Protein AF-A0A7T1T2I0-F1 (afdb_monomer_lite)

Structure (mmCIF, N/CA/C/O backbone):
data_AF-A0A7T1T2I0-F1
#
_entry.id   AF-A0A7T1T2I0-F1
#
loop_
_atom_site.group_PDB
_atom_site.id
_atom_site.type_symbol
_atom_site.label_atom_id
_atom_site.label_alt_id
_atom_site.label_comp_id
_atom_site.label_asym_id
_atom_site.label_entity_id
_atom_site.label_seq_id
_atom_site.pdbx_PDB_ins_code
_atom_site.Cartn_x
_atom_site.Cartn_y
_atom_site.Cartn_z
_atom_site.occupancy
_atom_site.B_iso_or_equiv
_atom_site.auth_seq_id
_atom_site.auth_comp_id
_atom_site.auth_asym_id
_atom_site.auth_atom_id
_atom_site.pdbx_PDB_model_num
ATOM 1 N N . MET A 1 1 ? 11.093 -16.992 0.118 1.00 65.50 1 MET A N 1
ATOM 2 C CA . MET A 1 1 ? 10.088 -15.953 -0.174 1.00 65.50 1 MET A CA 1
ATOM 3 C C . MET A 1 1 ? 10.064 -15.038 1.023 1.00 65.50 1 MET A C 1
ATOM 5 O O . MET A 1 1 ? 9.690 -15.499 2.096 1.00 65.50 1 MET A O 1
ATOM 9 N N . ASP A 1 2 ? 10.549 -13.811 0.873 1.00 77.06 2 ASP A N 1
ATOM 10 C CA . ASP A 1 2 ? 10.511 -12.834 1.959 1.00 77.06 2 ASP A CA 1
ATOM 11 C C . ASP A 1 2 ? 9.057 -12.502 2.313 1.00 77.06 2 ASP A C 1
ATOM 13 O O . ASP A 1 2 ? 8.226 -12.369 1.405 1.00 77.06 2 ASP A O 1
ATOM 17 N N . PRO A 1 3 ? 8.713 -12.392 3.607 1.00 86.19 3 PRO A N 1
ATOM 18 C CA . PRO A 1 3 ? 7.357 -12.059 4.003 1.00 86.19 3 PRO A CA 1
ATOM 19 C C . PRO A 1 3 ? 6.954 -10.687 3.432 1.00 86.19 3 PRO A C 1
ATOM 21 O O . PRO A 1 3 ? 7.737 -9.730 3.479 1.00 86.19 3 PRO A O 1
ATOM 24 N N . PRO A 1 4 ? 5.734 -10.556 2.884 1.00 92.19 4 PRO A N 1
ATOM 25 C CA . PRO A 1 4 ? 5.256 -9.289 2.344 1.00 92.19 4 PRO A CA 1
ATOM 26 C C . PRO A 1 4 ? 5.176 -8.238 3.448 1.00 92.19 4 PRO A C 1
ATOM 28 O O . PRO A 1 4 ? 4.812 -8.548 4.577 1.00 92.19 4 PRO A O 1
ATOM 31 N N . HIS A 1 5 ? 5.471 -6.988 3.112 1.00 93.06 5 HIS A N 1
ATOM 32 C CA . HIS A 1 5 ? 5.329 -5.826 3.993 1.00 93.06 5 HIS A CA 1
ATOM 33 C C . HIS A 1 5 ? 3.893 -5.282 3.962 1.00 93.06 5 HIS A C 1
ATOM 35 O O . HIS A 1 5 ? 3.378 -4.798 4.968 1.00 93.06 5 HIS A O 1
ATOM 41 N N . PHE A 1 6 ? 3.223 -5.411 2.811 1.00 94.19 6 PHE A N 1
ATOM 42 C CA . PHE A 1 6 ? 1.856 -4.941 2.597 1.00 94.19 6 PHE A CA 1
ATOM 43 C C . PHE A 1 6 ? 1.020 -5.967 1.830 1.00 94.19 6 PHE A C 1
ATOM 45 O O . PHE A 1 6 ? 1.522 -6.638 0.924 1.00 94.19 6 PHE A O 1
ATOM 52 N N . HIS A 1 7 ? -0.268 -6.024 2.158 1.00 94.44 7 HIS A N 1
ATOM 53 C CA . HIS A 1 7 ? -1.300 -6.719 1.394 1.00 94.44 7 HIS A CA 1
ATOM 54 C C . HIS A 1 7 ? -2.358 -5.724 0.924 1.00 94.44 7 HIS A C 1
ATOM 56 O O . HIS A 1 7 ? -2.928 -5.017 1.750 1.00 94.44 7 HIS A O 1
ATOM 62 N N . PHE A 1 8 ? -2.647 -5.690 -0.372 1.00 93.69 8 PHE A N 1
ATOM 63 C CA . PHE A 1 8 ? -3.737 -4.897 -0.943 1.00 93.69 8 PHE A CA 1
ATOM 64 C C . PHE A 1 8 ? -4.842 -5.812 -1.443 1.00 93.69 8 PHE A C 1
ATOM 66 O O . PHE A 1 8 ? -4.570 -6.797 -2.130 1.00 93.69 8 PHE A O 1
ATOM 73 N N . GLY A 1 9 ? -6.085 -5.460 -1.147 1.00 91.88 9 GLY A N 1
ATOM 74 C CA . GLY A 1 9 ? -7.218 -6.278 -1.543 1.00 91.88 9 GLY A CA 1
ATOM 75 C C . GLY A 1 9 ? -8.539 -5.541 -1.500 1.00 91.88 9 GLY A C 1
ATOM 76 O O . GLY A 1 9 ? -8.596 -4.331 -1.245 1.00 91.88 9 GLY A O 1
ATOM 77 N N . PHE A 1 10 ? -9.593 -6.305 -1.763 1.00 90.38 10 PHE A N 1
ATOM 78 C CA . PHE A 1 10 ? -10.961 -5.824 -1.652 1.00 90.38 10 PHE A CA 1
ATOM 79 C C . PHE A 1 10 ? -11.586 -6.181 -0.299 1.00 90.38 10 PHE A C 1
ATOM 81 O O . PHE A 1 10 ? -11.440 -7.299 0.192 1.00 90.38 10 PHE A O 1
ATOM 88 N N . HIS A 1 11 ? -12.316 -5.239 0.293 1.00 87.38 11 HIS A N 1
ATOM 89 C CA . HIS A 1 11 ? -13.116 -5.434 1.497 1.00 87.38 11 HIS A CA 1
ATOM 90 C C . HIS A 1 11 ? -14.580 -5.130 1.193 1.00 87.38 11 HIS A C 1
ATOM 92 O O . HIS A 1 11 ? -14.881 -4.077 0.641 1.00 87.38 11 HIS A O 1
ATOM 98 N N . ALA A 1 12 ? -15.493 -6.014 1.603 1.00 84.50 12 ALA A N 1
ATOM 99 C CA . ALA A 1 12 ? -16.918 -5.897 1.281 1.00 84.50 12 ALA A CA 1
ATOM 100 C C . ALA A 1 12 ? -17.555 -4.572 1.746 1.00 84.50 12 ALA A C 1
ATOM 102 O O . ALA A 1 12 ? -18.475 -4.077 1.110 1.00 84.50 12 ALA A O 1
ATOM 103 N N . GLU A 1 13 ? -17.058 -4.001 2.845 1.00 84.50 13 GLU A N 1
ATOM 104 C CA . GLU A 1 13 ? -17.587 -2.762 3.435 1.00 84.50 13 GLU A CA 1
ATOM 105 C C . GLU A 1 13 ? -16.823 -1.490 3.018 1.00 84.50 13 GLU A C 1
ATOM 107 O O . GLU A 1 13 ? -17.366 -0.392 3.084 1.00 84.50 13 GLU A O 1
ATOM 112 N N . TYR A 1 14 ? -15.551 -1.610 2.617 1.00 84.06 14 TYR A N 1
ATOM 113 C CA . TYR A 1 14 ? -14.656 -0.451 2.431 1.00 84.06 14 TYR A CA 1
ATOM 114 C C . TYR A 1 14 ? -14.031 -0.372 1.034 1.00 84.06 14 TYR A C 1
ATOM 116 O O . TYR A 1 14 ? -13.141 0.450 0.810 1.00 84.06 14 TYR A O 1
ATOM 124 N N . ASP A 1 15 ? -14.464 -1.240 0.121 1.00 87.50 15 ASP A N 1
ATOM 125 C CA . ASP A 1 15 ? -13.917 -1.447 -1.217 1.00 87.50 15 ASP A CA 1
ATOM 126 C C . ASP A 1 15 ? -12.420 -1.745 -1.210 1.00 87.50 15 ASP A C 1
ATOM 128 O O . ASP A 1 15 ? -12.034 -2.904 -1.177 1.00 87.50 15 ASP A O 1
ATOM 132 N N . PHE A 1 16 ? -11.558 -0.731 -1.228 1.00 90.56 16 PHE A N 1
ATOM 133 C CA . PHE A 1 16 ? -10.112 -0.897 -1.361 1.00 90.56 16 PHE A CA 1
ATOM 134 C C . PHE A 1 16 ? -9.426 -0.770 -0.007 1.00 90.56 16 PHE A C 1
ATOM 136 O O . PHE A 1 16 ? -9.441 0.298 0.618 1.00 90.56 16 PHE A O 1
ATOM 143 N N . VAL A 1 17 ? -8.757 -1.843 0.413 1.00 93.31 17 VAL A N 1
ATOM 144 C CA . VAL A 1 17 ? -8.025 -1.884 1.679 1.00 93.31 17 VAL A CA 1
ATOM 145 C C . VAL A 1 17 ? -6.565 -2.264 1.489 1.00 93.31 17 VAL A C 1
ATOM 147 O O . VAL A 1 17 ? -6.196 -3.018 0.587 1.00 93.31 17 VAL A O 1
ATOM 150 N N . ALA A 1 18 ? -5.737 -1.744 2.387 1.00 94.50 18 ALA A N 1
ATOM 151 C CA . ALA A 1 18 ? -4.340 -2.098 2.544 1.00 94.50 18 ALA A CA 1
ATOM 152 C C . ALA A 1 18 ? -4.110 -2.578 3.979 1.00 94.50 18 ALA A C 1
ATOM 154 O O . ALA A 1 18 ? -4.524 -1.928 4.939 1.00 94.50 18 ALA A O 1
ATOM 155 N N . LYS A 1 19 ? -3.438 -3.715 4.135 1.00 94.81 19 LYS A N 1
ATOM 156 C CA . LYS A 1 19 ? -3.037 -4.269 5.424 1.00 94.81 19 LYS A CA 1
ATOM 157 C C . LYS A 1 19 ? -1.517 -4.282 5.520 1.00 94.81 19 LYS A C 1
ATOM 159 O O . LYS A 1 19 ? -0.849 -4.952 4.731 1.00 94.81 19 LYS A O 1
ATOM 164 N N . ALA A 1 20 ? -0.984 -3.565 6.500 1.00 93.00 20 ALA A N 1
ATOM 165 C CA . ALA A 1 20 ? 0.417 -3.654 6.878 1.00 93.00 20 ALA A CA 1
ATOM 166 C C . ALA A 1 20 ? 0.659 -4.970 7.627 1.00 93.00 20 ALA A C 1
ATOM 168 O O . ALA A 1 20 ? -0.165 -5.398 8.442 1.00 93.00 20 ALA A O 1
ATOM 169 N N . THR A 1 21 ? 1.767 -5.639 7.332 1.00 91.81 21 THR A N 1
ATOM 170 C CA . THR A 1 21 ? 2.169 -6.849 8.057 1.00 91.81 21 THR A CA 1
ATOM 171 C C . THR A 1 21 ? 3.121 -6.503 9.197 1.00 91.81 21 THR A C 1
ATOM 173 O O . THR A 1 21 ? 3.550 -5.364 9.357 1.00 91.81 21 THR A O 1
ATOM 176 N N . THR A 1 22 ? 3.500 -7.507 9.983 1.00 90.81 22 THR A N 1
ATOM 177 C CA . THR A 1 22 ? 4.510 -7.368 11.039 1.00 90.81 22 THR A CA 1
ATOM 178 C C . THR A 1 22 ? 5.929 -7.158 10.504 1.00 90.81 22 THR A C 1
ATOM 180 O O . THR A 1 22 ? 6.824 -6.866 11.289 1.00 90.81 22 THR A O 1
ATOM 183 N N . ASN A 1 23 ? 6.149 -7.289 9.189 1.00 91.44 23 ASN A N 1
ATOM 184 C CA . ASN A 1 23 ? 7.466 -7.121 8.572 1.00 91.44 23 ASN A CA 1
ATOM 185 C C . ASN A 1 23 ? 7.822 -5.648 8.293 1.00 91.44 23 ASN A C 1
ATOM 187 O O . ASN A 1 23 ? 8.896 -5.350 7.782 1.00 91.44 23 ASN A O 1
ATOM 191 N N . ILE A 1 24 ? 6.925 -4.709 8.603 1.00 92.31 24 ILE A N 1
ATOM 192 C CA . ILE A 1 24 ? 7.165 -3.272 8.476 1.00 92.31 24 ILE A CA 1
ATOM 193 C C . ILE A 1 24 ? 6.807 -2.555 9.778 1.00 92.31 24 ILE A C 1
ATOM 195 O O . ILE A 1 24 ? 5.858 -2.919 10.470 1.00 92.31 24 ILE A O 1
ATOM 199 N N . SER A 1 25 ? 7.563 -1.508 10.113 1.00 93.31 25 SER A N 1
ATOM 200 C CA . SER A 1 25 ? 7.239 -0.656 11.258 1.00 93.31 25 SER A CA 1
ATOM 201 C C . SER A 1 25 ? 5.881 0.040 11.058 1.00 93.31 25 SER A C 1
ATOM 203 O O . SER A 1 25 ? 5.662 0.616 9.985 1.00 93.31 25 SER A O 1
ATOM 205 N N . PRO A 1 26 ? 4.992 0.069 12.072 1.00 90.94 26 PRO A N 1
ATOM 206 C CA . PRO A 1 26 ? 3.676 0.704 11.973 1.00 90.94 26 PRO A CA 1
ATOM 207 C C . PRO A 1 26 ? 3.729 2.166 11.520 1.00 90.94 26 PRO A C 1
ATOM 209 O O . PRO A 1 26 ? 2.970 2.565 10.644 1.00 90.94 26 PRO A O 1
ATOM 212 N N . HIS A 1 27 ? 4.680 2.943 12.048 1.00 92.00 27 HIS A N 1
ATOM 213 C CA . HIS A 1 27 ? 4.860 4.347 11.668 1.00 92.00 27 HIS A CA 1
ATOM 214 C C . HIS A 1 27 ? 5.261 4.496 10.192 1.00 92.00 27 HIS A C 1
ATOM 216 O O . HIS A 1 27 ? 4.825 5.417 9.506 1.00 92.00 27 HIS A O 1
ATOM 222 N N . LEU A 1 28 ? 6.084 3.576 9.674 1.00 93.31 28 LEU A N 1
ATOM 223 C CA . LEU A 1 28 ? 6.489 3.598 8.269 1.00 93.31 28 LEU A CA 1
ATOM 224 C C . LEU A 1 28 ? 5.321 3.220 7.354 1.00 93.31 28 LEU A C 1
AT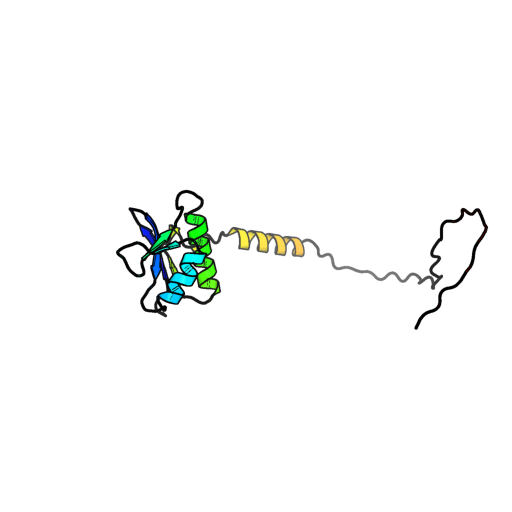OM 226 O O . LEU A 1 28 ? 5.105 3.871 6.333 1.00 93.31 28 LEU A O 1
ATOM 230 N N . ALA A 1 29 ? 4.547 2.204 7.738 1.00 93.06 29 ALA A N 1
ATOM 231 C CA . ALA A 1 29 ? 3.336 1.825 7.024 1.00 93.06 29 ALA A CA 1
ATOM 232 C C . ALA A 1 29 ? 2.327 2.979 6.974 1.00 93.06 29 ALA A C 1
ATOM 234 O O . ALA A 1 29 ? 1.832 3.309 5.899 1.00 93.06 29 ALA A O 1
ATOM 235 N N . GLU A 1 30 ? 2.079 3.636 8.108 1.00 93.44 30 GLU A N 1
ATOM 236 C CA . GLU A 1 30 ? 1.203 4.804 8.191 1.00 93.44 30 GLU A CA 1
ATOM 237 C C . GLU A 1 30 ? 1.691 5.949 7.299 1.00 93.44 30 GLU A C 1
ATOM 239 O O . GLU A 1 30 ? 0.898 6.520 6.547 1.00 93.44 30 GLU A O 1
ATOM 244 N N . TRP A 1 31 ? 2.991 6.254 7.326 1.00 93.50 31 TRP A N 1
ATOM 245 C CA . TRP A 1 31 ? 3.576 7.320 6.517 1.00 93.50 31 TRP A CA 1
ATOM 246 C C . TRP A 1 31 ? 3.385 7.089 5.013 1.00 93.50 31 TRP A C 1
ATOM 248 O O . TRP A 1 31 ? 2.957 8.004 4.306 1.00 93.50 31 TRP A O 1
ATOM 258 N N . TYR A 1 32 ? 3.656 5.874 4.519 1.00 94.12 32 TYR A N 1
ATOM 259 C CA . TYR A 1 32 ? 3.461 5.546 3.103 1.00 94.12 32 TYR A CA 1
ATOM 260 C C . TYR A 1 32 ? 1.975 5.544 2.733 1.00 94.12 32 TYR A C 1
ATOM 262 O O . TYR A 1 32 ? 1.573 6.194 1.772 1.00 94.12 32 TYR A O 1
ATOM 270 N N . LEU A 1 33 ? 1.137 4.866 3.517 1.00 93.00 33 LEU A N 1
ATOM 271 C CA . LEU A 1 33 ? -0.278 4.691 3.188 1.00 93.00 33 LEU A CA 1
ATOM 272 C C . LEU A 1 33 ? -1.061 6.007 3.264 1.00 93.00 33 LEU A C 1
ATOM 274 O O . LEU A 1 33 ? -1.915 6.259 2.417 1.00 93.00 33 LEU A O 1
ATOM 278 N N . THR A 1 34 ? -0.724 6.896 4.200 1.00 92.44 34 THR A N 1
ATOM 279 C CA . THR A 1 34 ? -1.348 8.226 4.290 1.00 92.44 34 THR A CA 1
ATOM 280 C C . THR A 1 34 ? -1.066 9.075 3.052 1.00 92.44 34 THR A C 1
ATOM 282 O O . THR A 1 34 ? -1.951 9.797 2.586 1.00 92.44 34 THR A O 1
ATOM 285 N N . ARG A 1 35 ? 0.143 8.973 2.484 1.00 91.25 35 ARG A N 1
ATOM 286 C CA . ARG A 1 35 ? 0.514 9.656 1.233 1.00 91.25 35 ARG A CA 1
ATOM 287 C C . ARG A 1 35 ? -0.230 9.090 0.029 1.00 91.25 35 ARG A C 1
ATOM 289 O O . ARG A 1 35 ? -0.698 9.858 -0.805 1.00 91.25 35 ARG A O 1
ATOM 296 N N . GLU A 1 36 ? -0.445 7.779 0.018 1.00 89.50 36 GLU A N 1
ATOM 297 C CA . GLU A 1 36 ? -1.289 7.079 -0.957 1.00 89.50 36 GLU A CA 1
ATOM 298 C C . GLU A 1 36 ? -2.802 7.274 -0.711 1.00 89.50 36 GLU A C 1
ATOM 300 O O . GLU A 1 36 ? -3.633 6.600 -1.316 1.00 89.50 36 GLU A O 1
ATOM 305 N N . GLN A 1 37 ? -3.186 8.217 0.162 1.00 91.19 37 GLN A N 1
ATOM 306 C CA . GLN A 1 37 ? -4.574 8.569 0.495 1.00 91.19 37 GLN A CA 1
ATOM 307 C C . GLN A 1 37 ? -5.375 7.449 1.160 1.00 91.19 37 GLN A C 1
ATOM 309 O O . GLN A 1 37 ? -6.608 7.504 1.225 1.00 91.19 37 GLN A O 1
ATOM 314 N N . PHE A 1 38 ? -4.689 6.454 1.701 1.00 92.38 38 PHE A N 1
ATOM 315 C CA . PHE A 1 38 ? -5.291 5.533 2.637 1.00 92.38 38 PHE A CA 1
ATOM 316 C C . PHE A 1 38 ? 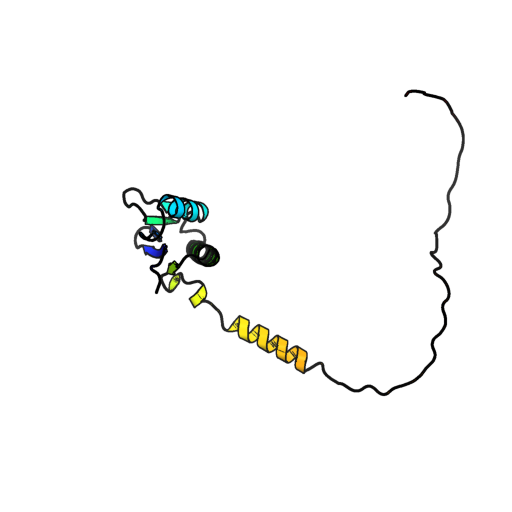-5.381 6.204 4.011 1.00 92.38 38 PHE A C 1
ATOM 318 O O . PHE A 1 38 ? -4.614 7.100 4.367 1.00 92.38 38 PHE A O 1
ATOM 325 N N . GLN A 1 39 ? -6.377 5.807 4.786 1.00 91.94 39 GLN A N 1
ATOM 326 C CA . GLN A 1 39 ? -6.524 6.201 6.178 1.00 91.94 39 GLN A CA 1
ATOM 327 C C . GLN A 1 39 ? -6.628 4.953 7.032 1.00 91.94 39 GLN A C 1
ATOM 329 O O . GLN A 1 39 ? -7.239 3.965 6.618 1.00 91.94 39 GLN A O 1
ATOM 334 N N . GLN A 1 40 ? -6.050 5.006 8.226 1.00 91.62 40 GLN A N 1
ATOM 335 C CA . GLN A 1 40 ? -6.181 3.910 9.167 1.00 91.62 40 GLN A CA 1
ATOM 336 C C . GLN A 1 40 ? -7.651 3.729 9.544 1.00 91.62 40 GLN A C 1
ATOM 338 O O . GLN A 1 40 ? -8.380 4.704 9.756 1.00 91.62 40 GLN A O 1
ATOM 343 N N . LEU A 1 41 ? -8.093 2.476 9.589 1.00 88.38 41 LEU A N 1
ATOM 344 C CA . LEU A 1 41 ? -9.444 2.154 10.004 1.00 88.38 41 LEU A CA 1
ATOM 345 C C . LEU A 1 41 ? -9.525 2.208 11.541 1.00 88.38 41 LEU A C 1
ATOM 347 O O . LEU A 1 41 ? -8.744 1.524 12.213 1.00 88.38 41 LEU A O 1
ATOM 351 N N . PRO A 1 42 ? -10.453 2.992 12.122 1.00 85.50 42 PRO A N 1
ATOM 352 C CA . PRO A 1 42 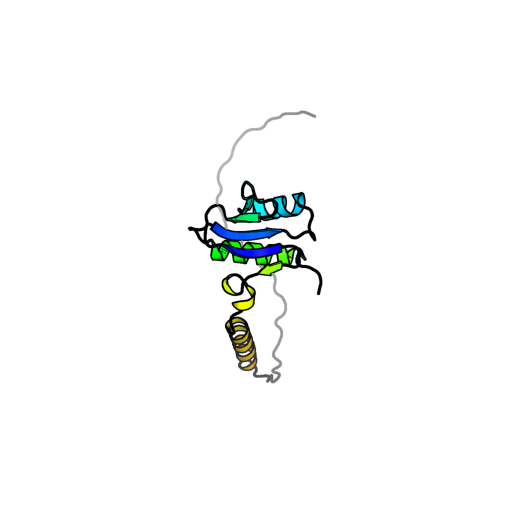? -10.658 3.004 13.565 1.00 85.50 42 PRO A CA 1
ATOM 353 C C . PRO A 1 42 ? -10.964 1.593 14.078 1.00 85.50 42 PRO A C 1
ATOM 355 O O . PRO A 1 42 ? -11.731 0.854 13.467 1.00 85.50 42 PRO A O 1
ATOM 358 N N . GLY A 1 43 ? -10.345 1.204 15.192 1.00 84.00 43 GLY A N 1
ATOM 359 C CA . GLY A 1 43 ? -10.571 -0.103 15.816 1.00 84.00 43 GLY A CA 1
ATOM 360 C C . GLY A 1 43 ? -9.813 -1.282 15.194 1.00 84.00 43 GLY A C 1
ATOM 361 O O . GLY A 1 43 ? -9.789 -2.344 15.806 1.00 84.00 43 GLY A O 1
ATOM 362 N N . THR A 1 44 ? -9.141 -1.115 14.043 1.00 85.38 44 THR A N 1
ATOM 363 C CA . THR A 1 44 ? -8.331 -2.187 13.430 1.00 85.38 44 THR A CA 1
ATOM 364 C C . THR A 1 44 ? -6.910 -1.705 13.110 1.00 85.38 44 THR A C 1
ATOM 366 O O . THR A 1 44 ? -6.665 -1.148 12.036 1.00 85.38 44 THR A O 1
ATOM 369 N N . PRO A 1 45 ? -5.936 -1.896 14.020 1.00 85.62 45 PRO A N 1
ATOM 370 C CA . PRO A 1 45 ? -4.566 -1.455 13.790 1.00 85.62 45 PRO A CA 1
ATOM 371 C C . PRO A 1 45 ? -3.932 -2.177 12.596 1.00 85.62 45 PRO A C 1
ATOM 373 O O . PRO A 1 45 ? -4.101 -3.382 12.414 1.00 85.62 45 PRO A O 1
ATOM 376 N N . GLY A 1 46 ? -3.201 -1.427 11.768 1.00 87.50 46 GLY A N 1
ATOM 377 C CA . GLY A 1 46 ? -2.549 -1.961 10.571 1.00 87.50 46 GLY A CA 1
ATOM 378 C C . GLY A 1 46 ? -3.477 -2.196 9.375 1.00 87.50 46 GLY A C 1
ATOM 379 O O . GLY A 1 46 ? -2.979 -2.573 8.314 1.00 87.50 46 GLY A O 1
ATOM 380 N N . LEU A 1 47 ? -4.788 -1.959 9.508 1.00 93.00 47 LEU A N 1
ATOM 381 C CA . LEU A 1 47 ? -5.728 -1.956 8.390 1.00 93.00 47 LEU A CA 1
ATOM 382 C C . LEU A 1 47 ? -6.039 -0.521 7.974 1.00 93.00 47 LEU A C 1
ATOM 384 O O . LEU A 1 47 ? -6.359 0.336 8.799 1.00 93.00 47 LEU A O 1
ATOM 388 N N . TYR A 1 48 ? -5.967 -0.275 6.676 1.00 93.12 48 TYR A N 1
ATOM 389 C CA . TYR A 1 48 ? -6.175 1.030 6.085 1.00 93.12 48 TYR A CA 1
ATOM 390 C C . TYR A 1 48 ? -7.175 0.915 4.943 1.00 93.12 48 TYR A C 1
ATOM 392 O O . TYR A 1 48 ? -7.120 -0.028 4.156 1.00 93.12 48 TYR A O 1
ATOM 400 N N . ARG A 1 49 ? -8.076 1.889 4.833 1.00 93.19 49 ARG A N 1
ATOM 401 C CA . ARG A 1 49 ? -9.033 1.999 3.726 1.00 93.19 49 ARG A CA 1
ATOM 402 C C . ARG A 1 49 ? -8.713 3.203 2.861 1.00 93.19 49 ARG A C 1
ATOM 404 O O . ARG A 1 49 ? -8.209 4.208 3.367 1.00 93.19 49 ARG A O 1
ATOM 411 N N . LEU A 1 50 ? -9.030 3.126 1.577 1.00 92.31 50 LEU A N 1
ATOM 412 C CA . LEU A 1 50 ? -8.916 4.281 0.696 1.00 92.31 50 LEU A CA 1
ATOM 413 C C . LEU A 1 50 ? -9.943 5.359 1.094 1.00 92.31 50 LEU A C 1
ATOM 415 O O . LEU A 1 50 ? -11.096 5.041 1.372 1.00 92.31 50 LEU A O 1
ATOM 419 N N . ARG A 1 51 ? -9.538 6.638 1.135 1.00 88.12 51 ARG A N 1
ATOM 420 C CA . ARG A 1 51 ? -10.421 7.743 1.571 1.00 88.12 51 ARG A CA 1
ATOM 421 C C . ARG A 1 51 ? -11.611 7.991 0.646 1.00 88.12 51 ARG A C 1
ATOM 423 O O . ARG A 1 51 ? -12.698 8.275 1.131 1.00 88.12 51 ARG A O 1
ATOM 430 N N . VAL A 1 52 ? -11.389 7.930 -0.666 1.00 86.06 52 VAL A N 1
ATOM 431 C CA . VAL A 1 52 ? -12.409 8.201 -1.693 1.00 86.06 52 VAL A CA 1
ATOM 432 C C . VAL A 1 52 ? -12.381 7.057 -2.711 1.00 86.06 52 VAL A C 1
ATOM 434 O O . VAL A 1 52 ? -11.722 7.178 -3.747 1.00 86.06 52 VAL A O 1
ATOM 437 N N . PRO A 1 53 ? -13.019 5.911 -2.407 1.00 81.25 53 PRO A N 1
ATOM 438 C CA . PRO A 1 53 ? -12.976 4.733 -3.276 1.00 81.25 53 PRO A CA 1
ATOM 439 C C . PRO A 1 53 ? -13.728 4.933 -4.599 1.00 81.25 53 PRO A C 1
ATOM 441 O O . PRO A 1 53 ? -13.316 4.393 -5.627 1.00 81.25 53 PRO A O 1
ATOM 444 N N . GLU A 1 54 ? -14.766 5.768 -4.596 1.00 80.62 54 GLU A N 1
ATOM 445 C CA . GLU A 1 54 ? -15.634 6.044 -5.749 1.00 80.62 54 GLU A CA 1
ATOM 446 C C . GLU A 1 54 ? -14.888 6.697 -6.922 1.00 80.62 54 GLU A C 1
ATOM 448 O O . GLU A 1 54 ? -15.228 6.482 -8.086 1.00 80.62 54 GLU A O 1
ATOM 453 N N . GLN A 1 55 ? -13.831 7.464 -6.636 1.00 78.88 55 GLN A N 1
ATOM 454 C CA . GLN A 1 55 ? -13.085 8.198 -7.651 1.00 78.88 55 GLN A CA 1
ATOM 455 C C . GLN A 1 55 ? -11.725 7.547 -7.903 1.00 78.88 55 GLN A C 1
ATOM 457 O O . GLN A 1 55 ? -10.746 7.794 -7.195 1.00 78.88 55 GLN A O 1
ATOM 462 N N . ASP A 1 56 ? -11.643 6.745 -8.963 1.00 78.19 56 ASP A N 1
ATOM 463 C CA . ASP A 1 56 ? -10.408 6.082 -9.398 1.00 78.19 56 ASP A CA 1
ATOM 464 C C . ASP A 1 56 ? -9.808 5.116 -8.355 1.00 78.19 56 ASP A C 1
ATOM 466 O O . ASP A 1 56 ? -8.605 4.848 -8.394 1.00 78.19 56 ASP A O 1
ATOM 470 N N . GLY A 1 57 ? -10.615 4.539 -7.455 1.00 84.25 57 GLY A N 1
ATOM 471 C CA . GLY A 1 57 ? -10.113 3.705 -6.355 1.00 84.25 57 GLY A CA 1
ATOM 472 C C . GLY A 1 57 ? -9.195 2.567 -6.804 1.00 84.25 57 GLY A C 1
ATOM 473 O O . GLY A 1 57 ? -8.090 2.404 -6.285 1.00 84.25 57 GLY A O 1
ATOM 474 N N . ARG A 1 58 ? -9.566 1.873 -7.890 1.00 87.31 58 ARG A N 1
ATOM 475 C CA . ARG A 1 58 ? -8.725 0.819 -8.480 1.00 87.31 58 ARG A CA 1
ATOM 476 C C . ARG A 1 58 ? -7.404 1.350 -9.029 1.00 87.31 58 ARG A C 1
ATOM 478 O O . ARG A 1 58 ? -6.377 0.701 -8.858 1.00 87.31 58 ARG A O 1
ATOM 485 N N . ARG A 1 59 ? -7.420 2.495 -9.721 1.00 88.12 59 ARG A N 1
ATOM 486 C CA . ARG A 1 59 ? -6.193 3.080 -10.286 1.00 88.12 59 ARG A CA 1
ATOM 487 C C . ARG A 1 59 ? -5.260 3.553 -9.178 1.00 88.12 59 ARG A C 1
ATOM 489 O O . ARG A 1 59 ? -4.067 3.300 -9.273 1.00 88.12 59 ARG A O 1
ATOM 496 N N . ARG A 1 60 ? -5.796 4.177 -8.125 1.00 87.94 60 ARG A N 1
ATOM 497 C CA . ARG A 1 60 ? -5.011 4.617 -6.962 1.00 87.94 60 ARG A CA 1
ATOM 498 C C . ARG A 1 60 ? -4.423 3.432 -6.202 1.00 87.94 60 ARG A C 1
ATOM 500 O O . ARG A 1 60 ? -3.232 3.439 -5.930 1.00 87.94 60 ARG A O 1
ATOM 507 N N . ALA A 1 61 ? -5.201 2.375 -5.960 1.00 89.50 61 ALA A N 1
ATOM 508 C CA . ALA A 1 61 ? -4.685 1.153 -5.342 1.00 89.50 61 ALA A CA 1
ATOM 509 C C . ALA A 1 61 ? -3.569 0.503 -6.187 1.00 89.50 61 ALA A C 1
ATOM 511 O O . ALA A 1 61 ? -2.523 0.143 -5.655 1.00 89.50 61 ALA A O 1
ATOM 512 N N . GLN A 1 62 ? -3.745 0.418 -7.512 1.00 90.94 62 GLN A N 1
ATOM 513 C CA . GLN A 1 62 ? -2.708 -0.067 -8.436 1.00 90.94 62 GLN A CA 1
ATOM 514 C C . GLN A 1 62 ? -1.442 0.802 -8.413 1.00 90.94 62 GLN A C 1
ATOM 516 O O . GLN A 1 62 ? -0.331 0.273 -8.476 1.00 90.94 62 GLN A O 1
ATOM 521 N N . GLN A 1 63 ? -1.607 2.123 -8.327 1.00 90.75 63 GLN A N 1
ATOM 522 C CA . GLN A 1 63 ? -0.504 3.074 -8.256 1.00 90.75 63 GLN A CA 1
ATOM 523 C C . GLN A 1 63 ? 0.267 2.931 -6.936 1.00 90.75 63 GLN A C 1
ATOM 525 O O . GLN A 1 63 ? 1.478 2.740 -6.979 1.00 90.75 63 GLN A O 1
ATOM 530 N N . ALA A 1 64 ? -0.430 2.852 -5.800 1.00 92.31 64 ALA A N 1
ATOM 531 C CA . ALA A 1 64 ? 0.175 2.621 -4.489 1.00 92.31 64 ALA A CA 1
ATOM 532 C C . ALA A 1 64 ? 1.000 1.324 -4.450 1.00 92.31 64 ALA A C 1
ATOM 534 O O . ALA A 1 64 ? 2.132 1.304 -3.968 1.00 92.31 64 ALA A O 1
ATOM 535 N N . VAL A 1 65 ? 0.471 0.234 -5.018 1.00 92.31 65 VAL A N 1
ATOM 536 C CA . VAL A 1 65 ? 1.201 -1.038 -5.150 1.00 92.31 65 VAL A CA 1
ATOM 537 C C . VAL A 1 65 ? 2.483 -0.852 -5.955 1.00 92.31 65 VAL A C 1
ATOM 539 O O . VAL A 1 65 ? 3.543 -1.347 -5.565 1.00 92.31 65 VAL A O 1
ATOM 542 N N . LYS A 1 66 ? 2.388 -0.173 -7.101 1.00 92.50 66 LYS A N 1
ATOM 543 C CA . LYS A 1 66 ? 3.531 0.070 -7.979 1.00 92.50 66 LYS A CA 1
ATOM 544 C C . LYS A 1 66 ? 4.598 0.899 -7.268 1.00 92.50 66 LYS A C 1
ATOM 546 O O . LYS A 1 66 ? 5.773 0.549 -7.350 1.00 92.50 66 LYS A O 1
ATOM 551 N N . ASP A 1 67 ? 4.192 1.943 -6.560 1.00 91.94 67 ASP A N 1
ATOM 552 C CA . ASP A 1 67 ? 5.108 2.843 -5.874 1.00 91.94 67 ASP A CA 1
ATOM 553 C C . ASP A 1 67 ? 5.794 2.129 -4.710 1.00 91.94 67 ASP A C 1
ATOM 555 O O . ASP A 1 67 ? 7.019 2.150 -4.621 1.00 91.94 67 ASP A O 1
ATOM 559 N N . LEU A 1 68 ? 5.068 1.370 -3.890 1.00 92.19 68 LEU A N 1
ATOM 560 C CA . LEU A 1 68 ? 5.669 0.574 -2.814 1.00 92.19 68 LEU A CA 1
ATOM 561 C C . LEU A 1 68 ? 6.664 -0.476 -3.336 1.00 92.19 68 LEU A C 1
ATOM 563 O O . LEU A 1 68 ? 7.752 -0.626 -2.777 1.00 92.19 68 LEU A O 1
ATOM 567 N N . ARG A 1 69 ? 6.342 -1.157 -4.443 1.00 92.75 69 ARG A N 1
ATOM 568 C CA . ARG A 1 69 ? 7.281 -2.084 -5.100 1.00 92.75 69 ARG A CA 1
ATOM 569 C C . ARG A 1 69 ? 8.519 -1.356 -5.631 1.00 92.75 69 ARG A C 1
ATOM 571 O O . ARG A 1 69 ? 9.622 -1.884 -5.520 1.00 92.75 69 ARG A O 1
ATOM 578 N N . ALA A 1 70 ? 8.363 -0.142 -6.163 1.00 90.25 70 ALA A N 1
ATOM 579 C CA . ALA A 1 70 ? 9.484 0.680 -6.621 1.00 90.25 70 ALA A CA 1
ATOM 580 C C . ALA A 1 70 ? 10.415 1.116 -5.473 1.00 90.25 70 ALA A C 1
ATOM 582 O O . ALA A 1 70 ? 11.611 1.281 -5.697 1.00 90.25 70 ALA A O 1
ATOM 583 N N . HIS A 1 71 ? 9.898 1.233 -4.246 1.00 90.94 71 HIS A N 1
ATOM 584 C CA . HIS A 1 71 ? 10.689 1.493 -3.035 1.00 90.94 71 HIS A CA 1
ATOM 585 C C . HIS A 1 71 ? 11.340 0.228 -2.441 1.00 90.94 71 HIS A C 1
ATOM 587 O O . HIS A 1 71 ? 11.968 0.301 -1.387 1.00 90.94 71 HIS A O 1
ATOM 593 N N . GLY A 1 72 ? 11.213 -0.930 -3.100 1.00 91.50 72 GLY A N 1
ATOM 594 C CA . GLY A 1 72 ? 11.827 -2.188 -2.668 1.00 91.50 72 GLY A CA 1
ATOM 595 C C . GLY A 1 72 ? 11.001 -2.989 -1.661 1.00 91.50 72 GLY A C 1
ATOM 596 O O . GLY A 1 72 ? 11.491 -3.985 -1.133 1.00 91.50 72 GLY A O 1
ATOM 597 N N . PHE A 1 73 ? 9.748 -2.604 -1.396 1.00 92.25 73 PHE A N 1
ATOM 598 C CA . PHE A 1 73 ? 8.880 -3.388 -0.524 1.00 92.25 73 PHE A CA 1
ATOM 599 C C . PHE A 1 73 ? 8.271 -4.581 -1.259 1.00 92.25 73 PHE A C 1
ATOM 601 O O . PHE A 1 73 ? 7.731 -4.470 -2.362 1.00 92.25 73 PHE A O 1
ATOM 608 N N . THR A 1 74 ? 8.255 -5.725 -0.581 1.00 93.19 74 THR A N 1
ATOM 609 C CA . THR A 1 74 ? 7.449 -6.879 -0.990 1.00 93.19 74 THR A CA 1
ATOM 610 C C . THR A 1 74 ? 5.966 -6.579 -0.758 1.00 93.19 74 THR A C 1
ATOM 612 O O . THR A 1 74 ? 5.536 -6.443 0.388 1.00 93.19 74 THR A O 1
ATOM 615 N N . VAL A 1 75 ? 5.180 -6.478 -1.834 1.00 92.94 75 VAL A N 1
ATOM 616 C CA . VAL A 1 75 ? 3.738 -6.171 -1.789 1.00 92.94 75 VAL A CA 1
ATOM 617 C C . VAL A 1 75 ? 2.934 -7.284 -2.446 1.00 92.94 75 VAL A C 1
ATOM 619 O O . VAL A 1 75 ? 3.080 -7.543 -3.647 1.00 92.94 75 VAL A O 1
ATOM 622 N N . HIS A 1 76 ? 2.046 -7.893 -1.666 1.00 92.81 76 HIS A N 1
ATOM 623 C CA . HIS A 1 76 ? 1.050 -8.842 -2.149 1.00 92.81 76 HIS A CA 1
ATOM 624 C C . HIS A 1 76 ? -0.249 -8.123 -2.490 1.00 92.81 76 HIS A C 1
ATOM 626 O O . HIS A 1 76 ? -0.655 -7.188 -1.800 1.00 92.81 76 HIS A O 1
ATOM 632 N N . TH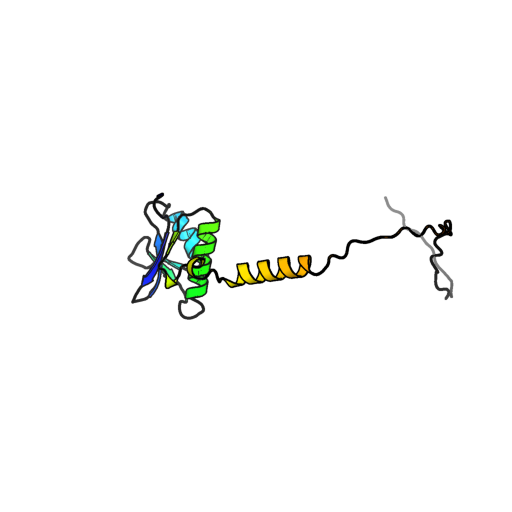R A 1 77 ? -0.902 -8.554 -3.563 1.00 92.00 77 THR A N 1
ATOM 633 C CA . THR A 1 77 ? -2.133 -7.925 -4.041 1.00 92.00 77 THR A CA 1
ATOM 634 C C . THR A 1 77 ? -3.100 -8.965 -4.560 1.00 92.00 77 THR A C 1
ATOM 636 O O . THR A 1 77 ? -2.673 -9.905 -5.233 1.00 92.00 77 THR A O 1
ATOM 639 N N . ASP A 1 78 ? -4.393 -8.745 -4.355 1.00 87.31 78 ASP A N 1
ATOM 640 C CA . ASP A 1 78 ? -5.415 -9.488 -5.086 1.00 87.31 78 ASP A CA 1
ATOM 641 C C . ASP A 1 78 ? -5.243 -9.288 -6.599 1.00 87.31 78 ASP A C 1
ATOM 643 O O . ASP A 1 78 ? -4.871 -8.205 -7.063 1.00 87.31 78 ASP A O 1
ATOM 647 N N . LEU A 1 79 ? -5.551 -10.322 -7.388 1.00 76.94 79 LEU A N 1
ATOM 648 C CA . LEU A 1 79 ? -5.333 -10.340 -8.842 1.00 76.94 79 LEU A CA 1
ATOM 649 C C . LEU A 1 79 ? -6.002 -9.156 -9.565 1.00 76.94 79 LEU A C 1
ATOM 651 O O . LEU A 1 79 ? -5.466 -8.622 -10.532 1.00 76.94 79 LEU A O 1
ATOM 655 N N . ALA A 1 80 ? -7.158 -8.705 -9.074 1.00 80.25 80 ALA A N 1
ATOM 656 C CA . ALA A 1 80 ? -7.886 -7.567 -9.634 1.00 80.25 80 ALA A CA 1
ATOM 657 C C . ALA A 1 80 ? -7.187 -6.206 -9.408 1.00 80.25 80 ALA A C 1
ATOM 659 O O . ALA A 1 80 ? -7.460 -5.240 -10.134 1.00 80.25 80 ALA A O 1
ATOM 660 N N . LEU A 1 81 ? -6.285 -6.126 -8.424 1.00 81.06 81 LEU A N 1
ATOM 661 C CA . LEU A 1 81 ? -5.493 -4.942 -8.081 1.00 81.06 81 LEU A CA 1
ATOM 662 C C . LEU A 1 81 ? -4.042 -5.034 -8.540 1.00 81.06 81 LEU A C 1
ATOM 664 O O . LEU A 1 81 ? -3.343 -4.030 -8.457 1.00 81.06 81 LEU A O 1
ATOM 668 N N . ASP A 1 82 ? -3.584 -6.184 -9.033 1.00 81.00 82 ASP A N 1
ATOM 669 C CA . ASP A 1 82 ? -2.199 -6.323 -9.462 1.00 81.00 82 ASP A CA 1
ATOM 670 C C . ASP A 1 82 ? -1.952 -5.530 -10.760 1.00 81.00 82 ASP A C 1
ATOM 672 O O . ASP A 1 82 ? -2.513 -5.860 -11.813 1.00 81.00 82 ASP A O 1
ATOM 676 N N . PRO A 1 83 ? -1.102 -4.485 -10.744 1.00 76.50 83 PRO A N 1
ATOM 677 C CA . PRO A 1 83 ? -0.745 -3.773 -11.964 1.00 76.50 83 PRO A CA 1
ATOM 678 C C . PRO A 1 83 ? 0.052 -4.659 -12.936 1.00 76.50 83 PRO A C 1
ATOM 680 O O . PRO A 1 83 ? 0.039 -4.395 -14.140 1.00 76.50 83 PRO A O 1
ATOM 683 N N . ALA A 1 84 ? 0.729 -5.708 -12.449 1.00 75.12 84 ALA A N 1
ATOM 684 C CA . ALA A 1 84 ? 1.508 -6.619 -13.287 1.00 75.12 84 ALA A CA 1
ATOM 685 C C . ALA A 1 84 ? 0.626 -7.608 -14.068 1.00 75.12 84 ALA A C 1
ATOM 687 O O . ALA A 1 84 ? 0.945 -7.922 -15.215 1.00 75.12 84 ALA A O 1
ATOM 688 N N . ALA A 1 85 ? -0.528 -8.003 -13.520 1.00 69.25 85 ALA A N 1
ATOM 689 C CA . ALA A 1 85 ? -1.518 -8.831 -14.217 1.00 69.25 85 ALA A CA 1
ATOM 690 C C . ALA A 1 85 ? -2.058 -8.179 -15.504 1.00 69.25 85 ALA A C 1
ATOM 692 O O . ALA A 1 85 ? -2.601 -8.852 -16.377 1.00 69.25 85 ALA A O 1
ATOM 693 N N . ARG A 1 86 ? -1.903 -6.856 -15.636 1.00 59.41 86 ARG A N 1
ATOM 694 C CA . ARG A 1 86 ? -2.384 -6.069 -16.772 1.00 59.41 86 ARG A CA 1
ATOM 695 C C . ARG A 1 86 ? -1.320 -5.715 -17.800 1.00 59.41 86 ARG A C 1
ATOM 697 O O . ARG A 1 86 ? -1.658 -4.968 -18.715 1.00 59.41 86 ARG A O 1
ATOM 704 N N . GLN A 1 87 ? -0.081 -6.203 -17.668 1.00 55.53 87 GLN A N 1
ATOM 705 C CA . GLN A 1 87 ? 0.968 -5.957 -18.661 1.00 55.53 87 GLN A CA 1
ATOM 706 C C . GLN A 1 87 ? 0.486 -6.449 -20.029 1.00 55.53 87 GLN A C 1
ATOM 708 O O . GLN A 1 87 ? 0.382 -7.658 -20.250 1.00 55.53 87 GLN A O 1
ATOM 713 N N . PRO A 1 88 ? 0.130 -5.537 -20.947 1.00 49.31 88 PRO A N 1
ATOM 714 C CA . PRO A 1 88 ? -0.479 -5.942 -22.182 1.00 49.31 88 PRO A CA 1
ATOM 715 C C . PRO A 1 88 ? 0.643 -6.369 -23.117 1.00 49.31 88 PRO A C 1
ATOM 717 O O . PRO A 1 88 ? 1.638 -5.664 -23.312 1.00 49.31 88 PRO A O 1
ATOM 720 N N . VAL A 1 89 ? 0.401 -7.493 -23.775 1.00 54.91 89 VAL A N 1
ATOM 721 C CA . VAL A 1 89 ? 1.062 -8.014 -24.980 1.00 54.91 89 VAL A CA 1
ATOM 722 C C . VAL A 1 89 ? 1.405 -6.906 -26.012 1.00 54.91 89 VAL A C 1
ATOM 724 O O . VAL A 1 89 ? 2.329 -7.043 -26.810 1.00 54.91 89 VAL A O 1
ATOM 727 N N . MET A 1 90 ? 0.753 -5.739 -25.923 1.00 55.56 90 MET A N 1
ATOM 728 C CA . MET A 1 90 ? 0.996 -4.528 -26.711 1.00 55.56 90 MET A CA 1
ATOM 729 C C . MET A 1 90 ? 2.374 -3.862 -26.548 1.00 55.56 90 MET A C 1
ATOM 731 O O . MET A 1 90 ? 2.831 -3.218 -27.497 1.00 55.56 90 MET A O 1
ATOM 735 N N . LEU A 1 91 ? 3.069 -3.968 -25.402 1.00 56.44 91 LEU A N 1
ATOM 736 C CA . LEU A 1 91 ? 4.433 -3.407 -25.304 1.00 56.44 91 LEU A CA 1
ATOM 737 C C . LEU A 1 91 ? 5.417 -4.228 -26.153 1.00 56.44 91 LEU A C 1
ATOM 739 O O . LEU A 1 91 ? 6.294 -3.658 -26.805 1.00 56.44 91 LEU A O 1
ATOM 743 N N . THR A 1 92 ? 5.225 -5.549 -26.192 1.00 56.75 92 THR A N 1
ATOM 744 C CA . THR A 1 92 ? 5.993 -6.474 -27.033 1.00 56.75 92 THR A CA 1
ATOM 745 C C . THR A 1 92 ? 5.674 -6.253 -28.511 1.00 56.75 92 THR A C 1
ATOM 747 O O . THR A 1 92 ? 6.595 -6.082 -29.304 1.00 56.75 92 THR A O 1
ATOM 750 N N . GLU A 1 93 ? 4.399 -6.113 -28.890 1.00 57.84 93 GLU A N 1
ATOM 751 C CA . GLU A 1 93 ? 4.013 -5.814 -30.280 1.00 57.84 93 GLU A CA 1
ATOM 752 C C . GLU A 1 93 ? 4.535 -4.457 -30.776 1.00 57.84 93 GLU A C 1
ATOM 754 O O . GLU A 1 93 ? 5.051 -4.365 -31.889 1.00 57.84 93 GLU A O 1
ATOM 759 N N . ARG A 1 94 ? 4.471 -3.387 -29.966 1.00 58.50 94 ARG A N 1
ATOM 760 C CA . AR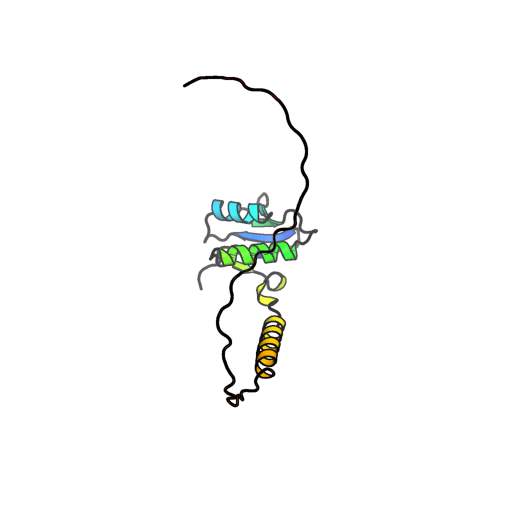G A 1 94 ? 5.002 -2.064 -30.354 1.00 58.50 94 ARG A CA 1
ATOM 761 C C . ARG A 1 94 ? 6.524 -2.081 -30.518 1.00 58.50 94 ARG A C 1
ATOM 763 O O . ARG A 1 94 ? 7.058 -1.347 -31.352 1.00 58.50 94 ARG A O 1
ATOM 770 N N . ARG A 1 95 ? 7.224 -2.891 -29.718 1.00 59.19 95 ARG A N 1
ATOM 771 C CA . ARG A 1 95 ? 8.679 -3.070 -29.800 1.00 59.19 95 ARG A CA 1
ATOM 772 C C . ARG A 1 95 ? 9.061 -3.909 -31.021 1.00 59.19 95 ARG A C 1
ATOM 774 O O . ARG A 1 95 ? 9.966 -3.504 -31.745 1.00 59.19 95 ARG A O 1
ATOM 781 N N . ASN A 1 96 ? 8.307 -4.970 -31.309 1.00 59.66 96 ASN A N 1
ATOM 782 C CA . ASN A 1 96 ? 8.472 -5.793 -32.509 1.00 59.66 96 ASN A CA 1
ATOM 783 C C . ASN A 1 96 ? 8.211 -4.979 -33.785 1.00 59.66 96 ASN A C 1
ATOM 785 O O . ASN A 1 96 ? 9.073 -4.927 -34.654 1.00 59.66 96 ASN A O 1
ATOM 789 N N . ARG A 1 97 ? 7.125 -4.196 -33.837 1.00 58.66 97 ARG A N 1
ATOM 790 C CA . ARG A 1 97 ? 6.804 -3.323 -34.981 1.00 58.66 97 ARG A CA 1
ATOM 791 C C . ARG A 1 97 ? 7.868 -2.239 -35.228 1.00 58.66 97 ARG A C 1
ATOM 793 O O . ARG A 1 97 ? 8.085 -1.819 -36.361 1.00 58.66 97 ARG A O 1
ATOM 800 N N . ARG A 1 98 ? 8.565 -1.777 -34.177 1.00 59.22 98 ARG A N 1
ATOM 801 C CA . ARG A 1 98 ? 9.715 -0.856 -34.305 1.00 59.22 98 ARG A CA 1
ATOM 802 C C . ARG A 1 98 ? 10.987 -1.552 -34.798 1.00 59.22 98 ARG A C 1
ATOM 804 O O . ARG A 1 98 ? 11.727 -0.941 -35.560 1.00 59.22 98 ARG A O 1
ATOM 811 N N . ALA A 1 99 ? 11.243 -2.794 -34.388 1.00 58.94 99 ALA A N 1
ATOM 812 C CA . ALA A 1 99 ? 12.362 -3.587 -34.905 1.00 58.94 99 ALA A CA 1
ATOM 813 C C . ALA A 1 99 ? 12.162 -3.954 -36.389 1.00 58.94 99 ALA A C 1
ATOM 815 O O . ALA A 1 99 ? 13.106 -3.901 -37.179 1.00 58.94 99 ALA A O 1
ATOM 816 N N . GLU A 1 100 ? 10.919 -4.226 -36.789 1.00 58.72 100 GLU A N 1
ATOM 817 C CA . GLU A 1 100 ? 10.540 -4.457 -38.186 1.00 58.72 100 GLU A CA 1
ATOM 818 C C . GLU A 1 100 ? 10.719 -3.191 -39.036 1.00 58.72 100 GLU A C 1
ATOM 820 O O . GLU A 1 100 ? 11.342 -3.248 -40.092 1.00 58.72 100 GLU A O 1
ATOM 825 N N . ALA A 1 101 ? 10.295 -2.018 -38.550 1.00 54.69 101 ALA A N 1
ATOM 826 C CA . ALA A 1 101 ? 10.479 -0.751 -39.268 1.00 54.69 101 ALA A CA 1
ATOM 827 C C . ALA A 1 101 ? 11.960 -0.375 -39.501 1.00 54.69 101 ALA A C 1
ATOM 829 O O . ALA A 1 101 ? 12.281 0.261 -40.505 1.00 54.69 101 ALA A O 1
ATOM 830 N N . SER A 1 102 ? 12.869 -0.788 -38.611 1.00 53.75 102 SER A N 1
ATOM 831 C CA . SER A 1 102 ? 14.317 -0.617 -38.802 1.00 53.75 102 SER A CA 1
ATOM 832 C C . SER A 1 102 ? 14.930 -1.645 -39.761 1.00 53.75 102 SER A C 1
ATOM 834 O O . SER A 1 102 ? 15.960 -1.355 -40.362 1.00 53.75 102 SER A O 1
ATOM 836 N N . SER A 1 103 ? 14.304 -2.813 -39.946 1.00 52.66 103 SER A N 1
ATOM 837 C CA . SER A 1 103 ? 14.778 -3.839 -40.892 1.00 52.66 103 SER A CA 1
ATOM 838 C C . SER A 1 103 ? 14.391 -3.538 -42.344 1.00 52.66 103 SER A C 1
ATOM 840 O O . SER A 1 103 ? 15.109 -3.927 -43.258 1.00 52.66 103 SER A O 1
ATOM 842 N N . VAL A 1 104 ? 13.302 -2.794 -42.578 1.00 53.88 104 VAL A N 1
ATOM 843 C CA . VAL A 1 104 ? 12.864 -2.411 -43.938 1.00 53.88 104 VAL A CA 1
ATOM 844 C C . VAL A 1 104 ? 13.685 -1.239 -44.511 1.00 53.88 104 VAL A C 1
ATOM 846 O O . VAL A 1 104 ? 13.684 -1.008 -45.717 1.00 53.88 104 VAL A O 1
ATOM 849 N N . ARG A 1 105 ? 14.440 -0.503 -43.682 1.00 47.72 105 ARG A N 1
ATOM 850 C CA . ARG A 1 105 ? 15.241 0.661 -44.109 1.00 47.72 105 ARG A CA 1
ATOM 851 C C . ARG A 1 105 ? 16.736 0.349 -44.194 1.00 47.72 105 ARG A C 1
ATOM 853 O O . ARG A 1 105 ? 17.559 1.089 -43.662 1.00 47.72 105 ARG A O 1
ATOM 860 N N . SER A 1 106 ? 17.081 -0.730 -44.888 1.00 44.31 106 SER A N 1
ATOM 861 C CA . SER A 1 106 ? 18.455 -0.991 -45.312 1.00 44.31 106 SER A CA 1
ATOM 862 C C . SER A 1 106 ? 18.488 -1.317 -46.803 1.00 44.31 106 SER A C 1
ATOM 864 O O . SER A 1 106 ? 18.098 -2.407 -47.211 1.00 44.31 106 SER A O 1
ATOM 866 N N . PRO A 1 107 ? 18.975 -0.378 -47.622 1.00 43.34 107 PRO A N 1
ATOM 867 C CA . PRO A 1 107 ? 19.849 -0.721 -48.719 1.00 43.34 107 PRO A CA 1
ATOM 868 C C . PRO A 1 107 ? 21.223 -0.117 -48.419 1.00 43.34 107 PRO A C 1
ATOM 870 O O . PRO A 1 107 ? 21.465 1.076 -48.605 1.00 43.34 107 PRO A O 1
ATOM 873 N N . GLN A 1 108 ? 22.146 -0.959 -47.953 1.00 50.12 108 GLN A N 1
ATOM 874 C CA . GLN A 1 108 ? 23.541 -0.790 -48.343 1.00 50.12 108 GLN A CA 1
ATOM 875 C C . GLN A 1 108 ? 23.578 -0.828 -49.871 1.00 50.12 108 GLN A C 1
ATOM 877 O O . GLN A 1 108 ? 23.164 -1.827 -50.447 1.00 50.12 108 GLN A O 1
ATOM 882 N N . GLN A 1 109 ? 24.083 0.230 -50.503 1.00 39.06 109 GLN A N 1
ATOM 883 C CA . GLN A 1 109 ? 25.132 0.129 -51.520 1.00 39.06 109 GLN A CA 1
ATOM 884 C C . GLN A 1 109 ? 25.532 1.526 -52.003 1.00 39.06 109 GLN A C 1
ATOM 886 O O . GLN A 1 109 ? 24.822 2.192 -52.752 1.00 39.06 109 GLN A O 1
ATOM 891 N N . SER A 1 110 ? 26.713 1.952 -51.563 1.00 39.31 110 SER A N 1
ATOM 892 C CA . SER A 1 110 ? 27.520 2.957 -52.247 1.00 39.31 110 SER A CA 1
ATOM 893 C C . SER A 1 110 ? 27.941 2.424 -53.622 1.00 39.31 110 SER A C 1
ATOM 895 O O . SER A 1 110 ? 28.289 1.247 -53.734 1.00 39.31 110 SER A O 1
ATOM 897 N N . PRO A 1 111 ? 28.080 3.306 -54.620 1.00 38.78 111 PRO A N 1
ATOM 898 C CA . PRO A 1 111 ? 29.347 3.345 -55.332 1.00 38.78 111 PRO A CA 1
ATOM 899 C C . PRO A 1 111 ? 29.980 4.730 -55.212 1.00 38.78 111 PRO A C 1
ATOM 901 O O . PRO A 1 111 ? 29.314 5.764 -55.196 1.00 38.78 111 PRO A O 1
ATOM 904 N N . ALA A 1 112 ? 31.301 4.719 -55.083 1.00 47.22 112 ALA A N 1
ATOM 905 C CA . ALA A 1 112 ? 32.139 5.900 -55.096 1.00 47.22 112 ALA A CA 1
ATOM 906 C C . ALA A 1 112 ? 31.919 6.710 -56.382 1.00 47.22 112 ALA A C 1
ATOM 908 O O . ALA A 1 112 ? 32.077 6.182 -57.480 1.00 47.22 112 ALA A O 1
ATOM 909 N N . LEU A 1 113 ? 31.636 8.004 -56.236 1.00 42.56 113 LEU A N 1
ATOM 910 C CA . LEU A 1 113 ? 31.899 9.003 -57.265 1.00 42.56 113 LEU A CA 1
ATOM 911 C C . LEU A 1 113 ? 32.663 10.153 -56.615 1.00 42.56 113 LEU A C 1
ATOM 913 O O . LEU A 1 113 ? 32.127 10.966 -55.865 1.00 42.56 113 LEU A O 1
ATOM 917 N N . THR A 1 114 ? 33.959 10.168 -56.894 1.00 49.72 114 THR A N 1
ATOM 918 C CA . THR A 1 114 ? 34.846 11.306 -56.707 1.00 49.72 114 THR A CA 1
ATOM 919 C C . THR A 1 114 ? 34.294 12.493 -57.495 1.00 49.72 114 THR A C 1
ATOM 921 O O . THR A 1 114 ? 34.304 12.457 -58.722 1.00 49.72 114 THR A O 1
ATOM 924 N N . PHE A 1 115 ? 33.865 13.562 -56.820 1.00 42.47 115 PHE A N 1
ATOM 925 C CA . PHE A 1 115 ? 33.892 14.894 -57.423 1.00 42.47 115 PHE A CA 1
ATOM 926 C C . PHE A 1 115 ? 34.043 16.002 -56.366 1.00 42.47 115 PHE A C 1
ATOM 928 O O . PHE A 1 115 ? 33.133 16.322 -55.611 1.00 42.47 115 PHE A O 1
ATOM 935 N N . THR A 1 116 ? 35.268 16.526 -56.335 1.00 46.31 116 THR A N 1
ATOM 936 C CA . THR A 1 116 ? 35.685 17.925 -56.159 1.00 46.31 116 THR A CA 1
ATOM 937 C C . THR A 1 116 ? 35.074 18.756 -55.020 1.00 46.31 116 THR A C 1
ATOM 939 O O . THR A 1 116 ? 33.977 19.297 -55.104 1.00 46.31 116 THR A O 1
ATOM 942 N N . ARG A 1 117 ? 35.903 18.956 -53.987 1.00 49.03 117 ARG A N 1
ATOM 943 C CA . ARG A 1 117 ? 35.773 19.935 -52.898 1.00 49.03 117 ARG A CA 1
ATOM 944 C C . ARG A 1 117 ? 35.914 21.375 -53.427 1.00 49.03 117 ARG A C 1
ATOM 946 O O . ARG A 1 117 ? 37.007 21.696 -53.896 1.00 49.03 117 ARG A O 1
ATOM 953 N N . PRO A 1 118 ? 34.924 22.275 -53.281 1.00 41.66 118 PRO A N 1
ATOM 954 C CA . PRO A 1 118 ? 35.197 23.703 -53.309 1.00 41.66 118 PRO A CA 1
ATOM 955 C C . PRO A 1 118 ? 35.700 24.153 -51.932 1.00 41.66 118 PRO A C 1
ATOM 957 O O . PRO A 1 118 ? 35.173 23.774 -50.884 1.00 41.66 118 PRO A O 1
ATOM 960 N N . ALA A 1 119 ? 36.801 24.896 -51.966 1.00 45.34 119 ALA A N 1
ATOM 961 C CA . ALA A 1 119 ? 37.444 25.516 -50.823 1.00 45.34 119 ALA A CA 1
ATOM 962 C C . ALA A 1 119 ? 36.555 26.593 -50.180 1.00 45.34 119 ALA A C 1
ATOM 964 O O . ALA A 1 119 ? 35.674 27.157 -50.822 1.00 45.34 119 ALA A O 1
ATOM 965 N N . SER A 1 120 ? 36.837 26.849 -48.902 1.00 49.88 120 SER A N 1
ATOM 966 C CA . SER A 1 120 ? 36.345 27.949 -48.078 1.00 49.88 120 SER A CA 1
ATOM 967 C C . SER A 1 120 ? 36.105 29.253 -48.836 1.00 49.88 120 SER A C 1
ATOM 969 O O . SER A 1 120 ? 37.036 29.781 -49.436 1.00 49.88 120 SER A O 1
ATOM 971 N N . GLU A 1 121 ? 34.936 29.861 -48.637 1.00 42.91 121 GLU A N 1
ATOM 972 C CA . GLU A 1 121 ? 34.846 31.317 -48.616 1.00 42.91 121 GLU A CA 1
ATOM 973 C C . GLU A 1 121 ? 33.872 31.776 -47.530 1.00 42.91 121 GLU A C 1
ATOM 975 O O . GLU A 1 121 ? 32.892 31.115 -47.192 1.00 42.91 121 GLU A O 1
ATOM 980 N N . ALA A 1 122 ? 34.285 32.858 -46.893 1.00 39.97 122 ALA A N 1
ATOM 981 C CA . ALA A 1 122 ? 33.989 33.277 -45.544 1.00 39.97 122 ALA A C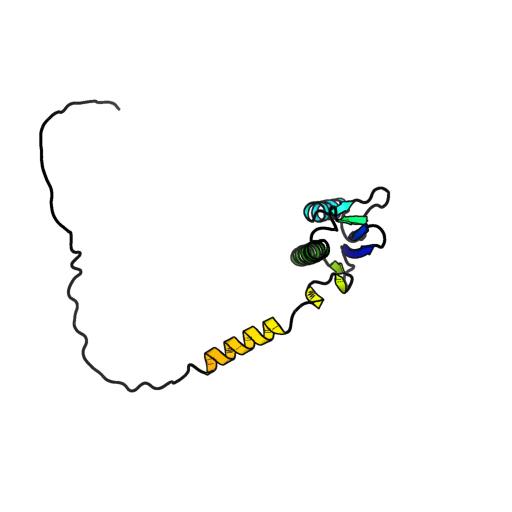A 1
ATOM 982 C C . ALA A 1 122 ? 32.519 33.621 -45.252 1.00 39.97 122 ALA A C 1
ATOM 984 O O . ALA A 1 122 ? 31.755 34.080 -46.098 1.00 39.97 122 ALA A O 1
ATOM 985 N N . ALA A 1 123 ? 32.180 33.473 -43.971 1.00 47.44 123 ALA A N 1
ATOM 986 C CA . ALA A 1 123 ? 30.981 33.993 -43.344 1.00 47.44 123 ALA A CA 1
ATOM 987 C C . ALA A 1 123 ? 30.768 35.479 -43.679 1.00 47.44 123 ALA A C 1
ATOM 989 O O . ALA A 1 123 ? 31.495 36.345 -43.195 1.00 47.44 123 ALA A O 1
ATOM 990 N N . SER A 1 124 ? 29.726 35.770 -44.453 1.00 42.94 124 SER A N 1
ATOM 991 C CA . SER A 1 124 ? 29.202 37.121 -44.618 1.00 42.94 124 SER A CA 1
ATOM 992 C C . SER A 1 124 ? 27.906 37.219 -43.814 1.00 42.94 124 SER A C 1
ATOM 994 O O . SER A 1 124 ? 26.820 36.892 -44.288 1.00 42.94 124 SER A O 1
ATOM 996 N N . PHE A 1 125 ? 28.031 37.596 -42.538 1.00 43.84 125 PHE A N 1
ATOM 997 C CA . PHE A 1 125 ? 26.892 38.008 -41.719 1.00 43.84 125 PHE A CA 1
ATOM 998 C C . PHE A 1 125 ? 26.381 39.348 -42.258 1.00 43.84 125 PHE A C 1
ATOM 1000 O O . PHE A 1 125 ? 26.945 40.410 -41.989 1.00 43.84 125 PHE A O 1
ATOM 1007 N N . ALA A 1 126 ? 25.310 39.286 -43.044 1.00 44.19 126 ALA A N 1
ATOM 1008 C CA . ALA A 1 126 ? 24.589 40.446 -43.536 1.00 44.19 126 ALA A CA 1
ATOM 1009 C C . ALA A 1 126 ? 23.958 41.224 -42.364 1.00 44.19 126 ALA A C 1
ATOM 1011 O O . ALA A 1 126 ? 23.072 40.729 -41.669 1.00 44.19 126 ALA A O 1
ATOM 1012 N N . ARG A 1 127 ? 24.417 42.462 -42.151 1.00 52.56 127 ARG A N 1
ATOM 1013 C CA . ARG A 1 127 ? 23.759 43.465 -41.299 1.00 52.56 127 ARG A CA 1
ATOM 1014 C C . ARG A 1 127 ? 22.731 44.228 -42.148 1.00 52.56 127 ARG A C 1
ATOM 1016 O O . ARG A 1 127 ? 23.126 44.744 -43.193 1.00 52.56 127 ARG A O 1
ATOM 1023 N N . PRO A 1 128 ? 21.464 44.380 -41.728 1.00 55.81 128 PRO A N 1
ATOM 1024 C CA . PRO A 1 128 ? 20.568 45.347 -42.357 1.00 55.81 128 PRO A CA 1
ATOM 1025 C C . PRO A 1 128 ? 20.874 46.791 -41.885 1.00 55.81 128 PRO A C 1
ATOM 1027 O O . PRO A 1 128 ? 21.333 46.972 -40.751 1.00 55.81 128 PRO A O 1
ATOM 1030 N N . PRO A 1 129 ? 20.649 47.825 -42.726 1.00 50.78 129 PRO A N 1
ATOM 1031 C CA . PRO A 1 129 ? 21.110 49.184 -42.457 1.00 50.78 129 PRO A CA 1
ATOM 1032 C C . PRO A 1 129 ? 20.027 50.142 -41.913 1.00 50.78 129 PRO A C 1
ATOM 1034 O O . PRO A 1 129 ? 18.843 50.012 -42.202 1.00 50.78 129 PRO A O 1
ATOM 1037 N N . LEU A 1 130 ? 20.537 51.179 -41.234 1.00 41.78 130 LEU A N 1
ATOM 1038 C CA . LEU A 1 130 ? 20.092 52.585 -41.204 1.00 41.78 130 LEU A CA 1
ATOM 1039 C C . LEU A 1 130 ? 18.784 52.986 -40.486 1.00 41.78 130 LEU A C 1
ATOM 1041 O O . LEU A 1 130 ? 17.698 52.749 -40.997 1.00 41.78 130 LEU A O 1
ATOM 1045 N N . ARG A 1 131 ? 18.916 53.813 -39.429 1.00 37.56 131 ARG A N 1
ATOM 1046 C CA . ARG A 1 131 ? 18.359 55.190 -39.382 1.00 37.56 131 ARG A CA 1
ATOM 1047 C C . ARG A 1 131 ? 18.913 55.994 -38.186 1.00 37.56 131 ARG A C 1
ATOM 1049 O O . ARG A 1 131 ? 18.681 55.638 -37.039 1.00 37.56 131 ARG A O 1
ATOM 1056 N N . ALA A 1 132 ? 19.619 57.092 -38.464 1.00 50.78 132 ALA A N 1
ATOM 1057 C CA . ALA A 1 132 ? 19.744 58.269 -37.580 1.00 50.78 132 ALA A CA 1
ATOM 1058 C C . ALA A 1 132 ? 18.625 59.272 -37.979 1.00 50.78 132 ALA A C 1
ATOM 1060 O O . ALA A 1 132 ? 18.114 59.105 -39.093 1.00 50.78 132 ALA A O 1
ATOM 1061 N N . PRO A 1 133 ? 18.182 60.272 -37.176 1.00 53.44 133 PRO A N 1
ATOM 1062 C CA . PRO A 1 133 ? 18.970 61.253 -36.390 1.00 53.44 133 PRO A CA 1
ATOM 1063 C C . PRO A 1 133 ? 18.382 61.457 -34.956 1.00 53.44 133 PRO A C 1
ATOM 1065 O O . PRO A 1 133 ? 17.449 60.755 -34.599 1.00 53.44 133 PRO A O 1
ATOM 1068 N N . ALA A 1 134 ? 18.822 62.304 -34.016 1.00 37.62 134 ALA A N 1
ATOM 1069 C CA . ALA A 1 134 ? 19.516 63.590 -34.015 1.00 37.62 134 ALA A CA 1
ATOM 1070 C C . ALA A 1 134 ? 20.203 63.835 -32.639 1.00 37.62 134 ALA A C 1
ATOM 1072 O O . ALA A 1 134 ? 19.819 63.252 -31.629 1.00 37.62 134 ALA A O 1
ATOM 1073 N N . ARG A 1 135 ? 21.214 64.716 -32.609 1.00 41.22 135 ARG A N 1
ATOM 1074 C CA . ARG A 1 135 ? 21.804 65.368 -31.405 1.00 41.22 135 ARG A CA 1
ATOM 1075 C C . ARG A 1 135 ? 20.826 66.450 -30.855 1.00 41.22 135 ARG A C 1
ATOM 1077 O O . ARG A 1 135 ? 19.867 66.702 -31.583 1.00 41.22 135 ARG A O 1
ATOM 1084 N N . PRO A 1 136 ? 21.043 67.188 -29.726 1.00 46.59 136 PRO A N 1
ATOM 1085 C CA . PRO A 1 136 ? 22.238 67.328 -28.860 1.00 46.59 136 PRO A CA 1
ATOM 1086 C C . PRO A 1 136 ? 21.983 67.446 -27.322 1.00 46.59 136 PRO A C 1
ATOM 1088 O O . PRO A 1 136 ? 20.857 67.615 -26.877 1.00 46.59 136 PRO A O 1
ATOM 1091 N N . GLY A 1 137 ? 23.074 67.490 -26.532 1.00 40.34 137 GLY A N 1
ATOM 1092 C CA . GLY A 1 137 ? 23.113 67.956 -25.124 1.00 40.34 137 GLY A CA 1
ATOM 1093 C C . GLY A 1 137 ? 22.684 66.890 -24.105 1.00 40.34 137 GLY A C 1
ATOM 1094 O O . GLY A 1 137 ? 21.767 66.134 -24.367 1.00 40.34 137 GLY A O 1
ATOM 1095 N N . THR A 1 138 ? 23.296 66.690 -22.938 1.00 45.28 138 THR A N 1
ATOM 1096 C CA . THR A 1 138 ? 24.069 67.587 -22.073 1.00 45.28 138 THR A CA 1
ATOM 1097 C C . THR A 1 138 ? 24.846 66.690 -21.089 1.00 45.28 138 THR A C 1
ATOM 1099 O O . THR A 1 138 ? 24.262 65.798 -20.479 1.00 45.28 138 THR A O 1
ATOM 1102 N N . SER A 1 139 ? 26.150 66.915 -20.909 1.00 44.53 139 SER A N 1
ATOM 1103 C CA . SER A 1 139 ? 26.863 66.577 -19.655 1.00 44.53 139 SER A CA 1
ATOM 1104 C C . SER A 1 139 ? 26.262 67.420 -18.505 1.00 44.53 139 SER A C 1
ATOM 1106 O O . SER A 1 139 ? 25.736 68.485 -18.835 1.00 44.53 139 SER A O 1
ATOM 1108 N N . PRO A 1 140 ? 26.358 67.076 -17.192 1.00 50.94 140 PRO A N 1
ATOM 1109 C CA . PRO A 1 140 ? 27.579 66.559 -16.556 1.00 50.94 140 PRO A CA 1
ATOM 1110 C C . PRO A 1 140 ? 27.435 65.642 -15.305 1.00 50.94 140 PRO A C 1
ATOM 1112 O O . PRO A 1 140 ? 26.383 65.495 -14.700 1.00 50.94 140 PRO A O 1
ATOM 1115 N N . SER A 1 141 ? 28.590 65.100 -14.892 1.00 44.34 141 SER A N 1
ATOM 1116 C CA . SER A 1 141 ? 29.076 64.874 -13.513 1.00 44.34 141 SER A CA 1
ATOM 1117 C C . SER A 1 141 ? 28.183 64.288 -12.408 1.00 44.34 141 SER A C 1
ATOM 1119 O O . SER A 1 141 ? 27.340 64.975 -11.839 1.00 44.34 141 SER A O 1
ATOM 1121 N N . ARG A 1 142 ? 28.615 63.129 -11.883 1.00 46.34 142 ARG A N 1
ATOM 1122 C CA . ARG A 1 142 ? 28.752 62.839 -10.431 1.00 46.34 142 ARG A CA 1
ATOM 1123 C C . ARG A 1 142 ? 29.510 61.510 -10.274 1.00 46.34 142 ARG A C 1
ATOM 1125 O O . ARG A 1 142 ? 29.009 60.476 -10.676 1.00 46.34 142 ARG A O 1
ATOM 1132 N N . ARG A 1 143 ? 30.799 61.475 -9.922 1.00 43.25 143 ARG A N 1
ATOM 1133 C CA . ARG A 1 143 ? 31.376 61.561 -8.564 1.00 43.25 143 ARG A CA 1
ATOM 1134 C C . ARG A 1 143 ? 30.585 60.756 -7.520 1.00 43.25 143 ARG A C 1
ATOM 1136 O O . ARG A 1 143 ? 29.625 61.288 -6.971 1.00 43.25 143 ARG A O 1
ATOM 1143 N N . ARG A 1 144 ? 31.055 59.549 -7.182 1.00 47.59 144 ARG A N 1
ATOM 1144 C CA . ARG A 1 144 ? 31.431 59.149 -5.809 1.00 47.59 144 ARG A CA 1
ATOM 1145 C C . ARG A 1 144 ? 31.917 57.696 -5.764 1.00 47.59 144 ARG A C 1
ATOM 1147 O O . ARG A 1 144 ? 31.248 56.807 -6.277 1.00 47.59 144 ARG A O 1
ATOM 1154 N N . SER A 1 145 ? 33.100 57.543 -5.172 1.00 51.12 145 SER A N 1
ATOM 1155 C CA . SER A 1 145 ? 33.568 56.358 -4.452 1.00 51.12 145 SER A CA 1
ATOM 1156 C C . SER A 1 145 ? 32.647 56.005 -3.292 1.00 51.12 145 SER A C 1
ATOM 1158 O O . SER A 1 145 ? 31.970 56.939 -2.790 1.00 51.12 145 SER A O 1
#

Secondary structure (DSSP, 8-state):
-PPPSEEEEEETTTEEEEEE-TTS-HHHHHHHHHHTTEEEPTT-TTEEEES-TTTTHHHHHHHHHHHHHHTT--EEE-TTT-SGGG--THHHHHHHHHHHHHHSS-----------PPP-------PPP----------------

Radius of gyration: 33.72 Å; chains: 1; bounding box: 55×84×73 Å

Foldseek 3Di:
DPDAQKEWEQDPVQGTKIAGDPVDDQVVLCVLVVVLQWDDDPPDRRMTGHPCCPPCVLVSLLVSQVVCVVVVGRYHYDCSNHPVVPPDPVVVVVVVVVVVVVVVPDDDDDDDDDDDDDDDDDDDPDDDDDDDDDDDDDDDDDDDD

pLDDT: mean 72.19, std 20.52, range [37.56, 94.81]

Sequence (145 aa):
MDPPHFHFGFHAEYDFVAKATTNISPHLAEWYLTREQFQQLPGTPGLYRLRVPEQDGRRRAQQAVKDLRAHGFTVHTDLALDPAARQPVMLTERRNRRAEASSVRSPQQSPALTFTRPASEAASFARPPLRAPARPGTSPSRRRS

Organism: NCBI:txid2710756